Protein AF-A0A9D8GB28-F1 (afdb_monomer_lite)

Structure (mmCIF, N/CA/C/O backbone):
data_AF-A0A9D8GB28-F1
#
_entry.id   AF-A0A9D8GB28-F1
#
loop_
_atom_site.group_PDB
_atom_site.id
_atom_site.type_symbol
_atom_site.label_atom_id
_atom_site.label_alt_id
_atom_site.label_comp_id
_atom_site.label_asym_id
_atom_site.label_entity_id
_atom_site.label_seq_id
_atom_site.pdbx_PDB_ins_code
_atom_site.Cartn_x
_atom_site.Cartn_y
_atom_site.Cartn_z
_atom_site.occupancy
_atom_site.B_iso_or_equiv
_atom_site.auth_seq_id
_atom_site.auth_comp_id
_atom_site.auth_asym_id
_atom_site.auth_atom_id
_atom_site.pdbx_PDB_model_num
ATOM 1 N N . HIS A 1 1 ? 2.163 0.799 6.231 1.00 94.19 1 HIS A N 1
ATOM 2 C CA . HIS A 1 1 ? 2.666 0.619 4.860 1.00 94.19 1 HIS A CA 1
ATOM 3 C C . HIS A 1 1 ? 2.743 1.969 4.177 1.00 94.19 1 HIS A C 1
ATOM 5 O O . HIS A 1 1 ? 1.856 2.791 4.392 1.00 94.19 1 HIS A O 1
ATOM 11 N N . SER A 1 2 ? 3.802 2.196 3.410 1.00 97.19 2 SER A N 1
ATOM 12 C CA . SER A 1 2 ? 3.989 3.367 2.554 1.00 97.19 2 SER A CA 1
ATOM 13 C C . SER A 1 2 ? 3.421 3.128 1.146 1.00 97.19 2 SER A C 1
ATOM 15 O O . SER A 1 2 ? 3.088 1.999 0.778 1.00 97.19 2 SER A O 1
ATOM 17 N N . VAL A 1 3 ? 3.353 4.182 0.326 1.00 96.44 3 VAL A N 1
ATOM 18 C CA . VAL A 1 3 ? 3.071 4.041 -1.116 1.00 96.44 3 VAL A CA 1
ATOM 19 C C . VAL A 1 3 ? 4.172 3.232 -1.815 1.00 96.44 3 VAL A C 1
ATOM 21 O O . VAL A 1 3 ? 3.878 2.459 -2.723 1.00 96.44 3 VAL A O 1
ATOM 24 N N . GLY A 1 4 ? 5.424 3.347 -1.359 1.00 97.38 4 GLY A N 1
ATOM 25 C CA . GLY A 1 4 ? 6.537 2.535 -1.856 1.00 97.38 4 GLY A CA 1
ATOM 26 C C . GLY A 1 4 ? 6.326 1.040 -1.610 1.00 97.38 4 GLY A C 1
ATOM 27 O O . GLY A 1 4 ? 6.498 0.250 -2.533 1.00 97.38 4 GLY A O 1
ATOM 28 N N . ASP A 1 5 ? 5.861 0.660 -0.414 1.00 98.06 5 ASP A N 1
ATOM 29 C CA . ASP A 1 5 ? 5.582 -0.744 -0.067 1.00 98.06 5 ASP A CA 1
ATOM 30 C C . ASP A 1 5 ? 4.485 -1.329 -0.972 1.00 98.06 5 ASP A C 1
ATOM 32 O O . ASP A 1 5 ? 4.566 -2.482 -1.395 1.00 98.06 5 ASP A O 1
ATOM 36 N N . LEU A 1 6 ? 3.458 -0.524 -1.282 1.00 98.44 6 LEU A N 1
ATOM 37 C CA . LEU A 1 6 ? 2.375 -0.907 -2.192 1.00 98.44 6 LEU A CA 1
ATOM 38 C C . LEU A 1 6 ? 2.912 -1.178 -3.597 1.00 98.44 6 LEU A C 1
ATOM 40 O O . LEU A 1 6 ? 2.613 -2.222 -4.176 1.00 98.44 6 LEU A O 1
ATOM 4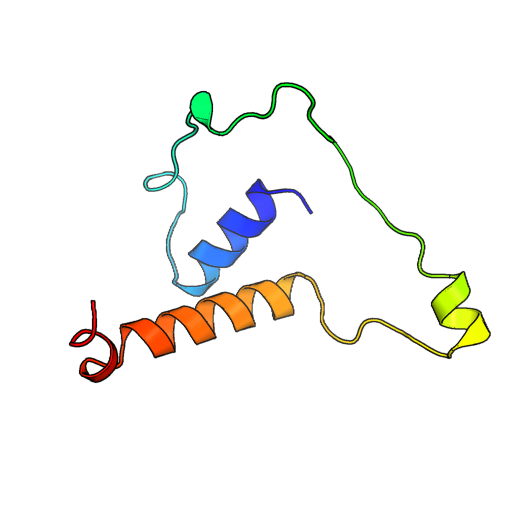4 N N . VAL A 1 7 ? 3.703 -0.244 -4.132 1.00 98.25 7 VAL A N 1
ATOM 45 C CA . VAL A 1 7 ? 4.306 -0.352 -5.466 1.00 98.25 7 VAL A CA 1
ATOM 46 C C . VAL A 1 7 ? 5.205 -1.581 -5.545 1.00 98.25 7 VAL A C 1
ATOM 48 O O . VAL A 1 7 ? 5.070 -2.385 -6.465 1.00 98.25 7 VAL A O 1
ATOM 51 N N . GLU A 1 8 ? 6.087 -1.767 -4.567 1.00 98.38 8 GLU A N 1
ATOM 52 C CA . GLU A 1 8 ? 6.994 -2.907 -4.544 1.00 98.38 8 GLU A CA 1
ATOM 53 C C . GLU A 1 8 ? 6.234 -4.236 -4.523 1.00 98.38 8 GLU A C 1
ATOM 55 O O . GLU A 1 8 ? 6.541 -5.142 -5.301 1.00 98.38 8 GLU A O 1
ATOM 60 N N . LEU A 1 9 ? 5.214 -4.354 -3.670 1.00 98.44 9 LEU A N 1
ATOM 61 C CA . LEU A 1 9 ? 4.426 -5.575 -3.579 1.00 98.44 9 LEU A CA 1
ATOM 62 C C . LEU A 1 9 ? 3.634 -5.855 -4.863 1.00 98.44 9 LEU A C 1
ATOM 64 O O . LEU A 1 9 ? 3.567 -7.007 -5.298 1.00 98.44 9 LEU A O 1
ATOM 68 N N . ALA A 1 10 ? 3.060 -4.823 -5.484 1.00 98.50 10 ALA A N 1
ATOM 69 C CA . ALA A 1 10 ? 2.304 -4.967 -6.722 1.00 98.50 10 ALA A CA 1
ATOM 70 C C . ALA A 1 10 ? 3.185 -5.493 -7.868 1.00 98.50 10 ALA A C 1
ATOM 72 O O . ALA A 1 10 ? 2.826 -6.470 -8.523 1.00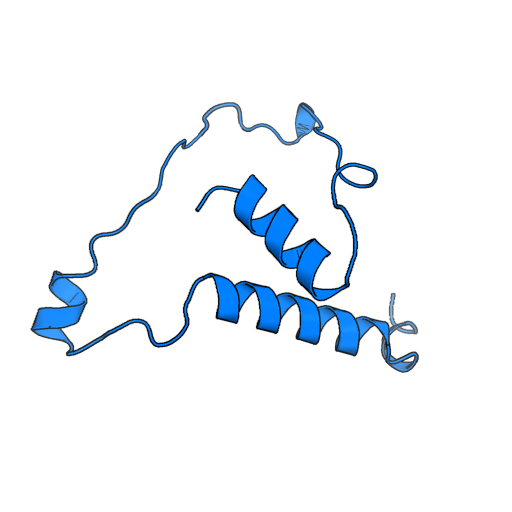 98.50 10 ALA A O 1
ATOM 73 N N . PHE A 1 11 ? 4.375 -4.916 -8.065 1.00 98.44 11 PHE A N 1
ATOM 74 C CA . PHE A 1 11 ? 5.324 -5.375 -9.089 1.00 98.44 11 PHE A CA 1
ATOM 75 C C . PHE A 1 11 ? 5.878 -6.772 -8.788 1.00 98.44 11 PHE A C 1
ATOM 77 O O . PHE A 1 11 ? 6.033 -7.594 -9.695 1.00 98.44 11 PHE A O 1
ATOM 84 N N . ARG A 1 12 ? 6.090 -7.096 -7.507 1.00 97.94 12 ARG A N 1
ATOM 85 C CA . ARG A 1 12 ? 6.500 -8.440 -7.085 1.00 97.94 12 ARG A CA 1
ATOM 86 C C . ARG A 1 12 ? 5.471 -9.509 -7.458 1.00 97.94 12 ARG A C 1
ATOM 88 O O . ARG A 1 12 ? 5.870 -10.622 -7.789 1.00 97.94 12 ARG A O 1
ATOM 95 N N . CYS A 1 13 ? 4.173 -9.187 -7.459 1.00 97.56 13 CYS A N 1
ATOM 96 C CA . CYS A 1 13 ? 3.120 -10.125 -7.873 1.00 97.56 13 CYS A CA 1
ATOM 97 C C . CYS A 1 13 ? 3.260 -10.582 -9.336 1.00 97.56 13 CYS A C 1
ATOM 99 O O . CYS A 1 13 ? 2.768 -11.653 -9.679 1.00 97.56 13 CYS A O 1
ATOM 101 N N . VAL A 1 14 ? 3.954 -9.809 -10.176 1.00 97.00 14 VAL A N 1
ATOM 102 C CA . VAL A 1 14 ? 4.220 -10.125 -11.590 1.00 97.00 14 VAL A CA 1
ATOM 103 C C . VAL A 1 14 ? 5.701 -10.383 -11.880 1.00 97.00 14 VAL A C 1
ATOM 105 O O . VAL A 1 14 ? 6.103 -10.437 -13.037 1.00 97.00 14 VAL A O 1
ATOM 108 N N . GLY A 1 15 ? 6.525 -10.556 -10.841 1.00 97.75 15 GLY A N 1
ATOM 109 C CA . GLY A 1 15 ? 7.945 -10.884 -10.988 1.00 97.75 15 GLY A CA 1
ATOM 110 C C . GLY A 1 15 ? 8.805 -9.760 -11.577 1.00 97.75 15 GLY A C 1
ATOM 111 O O . GLY A 1 15 ? 9.821 -10.047 -12.205 1.00 97.75 15 GLY A O 1
ATOM 112 N N . LEU A 1 16 ? 8.414 -8.494 -11.396 1.00 98.12 16 LEU A N 1
ATOM 113 C CA . LEU A 1 16 ? 9.133 -7.332 -11.925 1.00 98.12 16 LEU A CA 1
ATOM 114 C C . LEU A 1 16 ? 9.784 -6.502 -10.806 1.00 98.12 16 LEU A C 1
ATOM 116 O O . LEU A 1 16 ? 9.260 -6.414 -9.697 1.00 98.12 16 LEU A O 1
ATOM 120 N N . ASP A 1 17 ? 10.907 -5.846 -11.117 1.00 97.44 17 ASP A N 1
ATOM 121 C CA . ASP A 1 17 ? 11.420 -4.711 -10.333 1.00 97.44 17 ASP A CA 1
ATOM 122 C C . ASP A 1 17 ? 10.648 -3.450 -10.740 1.00 97.44 17 ASP A C 1
ATOM 124 O O . ASP A 1 17 ? 10.477 -3.195 -11.928 1.00 97.44 17 ASP A O 1
ATOM 128 N N . TRP A 1 18 ? 10.176 -2.656 -9.779 1.00 97.94 18 TRP A N 1
ATOM 129 C CA . TRP A 1 18 ? 9.384 -1.453 -10.044 1.00 97.94 18 TRP A CA 1
ATOM 130 C C . TRP A 1 18 ? 10.234 -0.250 -10.468 1.00 97.94 18 TRP A C 1
ATOM 132 O O . TRP A 1 18 ? 9.747 0.629 -11.187 1.00 97.94 18 TRP A O 1
ATOM 142 N N . ARG A 1 19 ? 11.505 -0.201 -10.046 1.00 97.31 19 ARG A N 1
ATOM 143 C CA . ARG A 1 19 ? 12.397 0.962 -10.215 1.00 97.31 19 ARG A CA 1
ATOM 144 C C . ARG A 1 19 ? 12.560 1.434 -11.668 1.00 97.31 19 ARG A C 1
ATOM 146 O O . ARG A 1 19 ? 12.606 2.644 -11.869 1.00 97.31 19 ARG A O 1
ATOM 153 N N . PRO A 1 20 ? 12.611 0.553 -12.688 1.00 98.06 20 PRO A N 1
ATOM 154 C CA . PRO A 1 20 ? 12.706 0.984 -14.085 1.00 98.06 20 PRO A CA 1
ATOM 155 C C . PRO A 1 20 ? 11.426 1.636 -14.633 1.00 98.06 20 PRO A C 1
ATOM 157 O O . PRO A 1 20 ? 11.483 2.337 -15.643 1.00 98.06 20 PRO A O 1
ATOM 160 N N . TYR A 1 21 ? 10.272 1.392 -14.005 1.00 97.69 21 TYR A N 1
ATOM 161 C CA . TYR A 1 21 ? 8.956 1.738 -14.555 1.00 97.69 21 TYR A CA 1
ATOM 162 C C . TYR A 1 21 ? 8.321 2.951 -13.874 1.00 97.69 21 TYR A C 1
ATOM 164 O O . TYR A 1 21 ? 7.601 3.714 -14.518 1.00 97.69 21 TYR A O 1
ATOM 172 N N . VAL A 1 22 ? 8.570 3.139 -12.579 1.00 97.56 22 VAL A N 1
ATOM 173 C CA . VAL A 1 22 ? 7.937 4.204 -11.792 1.00 97.56 22 VAL A CA 1
ATOM 174 C C . VAL A 1 22 ? 8.781 5.471 -11.826 1.00 97.56 22 VAL A C 1
ATOM 176 O O . VAL A 1 22 ? 9.996 5.443 -11.648 1.00 97.56 22 VAL A O 1
ATOM 179 N N . LYS A 1 23 ? 8.112 6.608 -12.019 1.00 97.06 23 LYS A N 1
ATOM 180 C CA . LYS A 1 23 ? 8.713 7.943 -11.990 1.00 97.06 23 LYS A CA 1
ATOM 181 C C . LYS A 1 23 ? 7.897 8.839 -11.069 1.00 97.06 23 LYS A C 1
ATOM 183 O O . LYS A 1 23 ? 6.679 8.697 -10.994 1.00 97.06 23 LYS A O 1
ATOM 188 N N . ILE A 1 24 ? 8.570 9.766 -10.397 1.00 95.94 24 ILE A N 1
ATOM 189 C CA . ILE A 1 24 ? 7.909 10.795 -9.593 1.00 95.94 24 ILE A CA 1
ATOM 190 C C . ILE A 1 24 ? 7.608 11.997 -10.487 1.00 95.94 24 ILE A C 1
ATOM 192 O O . ILE A 1 24 ? 8.500 12.509 -11.162 1.00 95.94 24 ILE A O 1
ATOM 196 N N . ASP A 1 25 ? 6.356 12.445 -10.480 1.00 96.31 25 ASP A N 1
ATOM 197 C CA . ASP A 1 25 ? 5.911 13.656 -11.166 1.00 96.31 25 ASP A CA 1
ATOM 198 C C . ASP A 1 25 ? 5.450 14.680 -10.126 1.00 96.31 25 ASP A C 1
ATOM 200 O O . ASP A 1 25 ? 4.501 14.433 -9.381 1.00 96.31 25 ASP A O 1
ATOM 204 N N . ALA A 1 26 ? 6.110 15.840 -10.086 1.00 94.56 26 ALA A N 1
ATOM 205 C CA . ALA A 1 26 ? 5.801 16.911 -9.139 1.00 94.56 26 ALA A CA 1
ATOM 206 C C . ALA A 1 26 ? 4.355 17.421 -9.261 1.00 94.56 26 ALA A C 1
ATOM 208 O O . ALA A 1 26 ? 3.802 17.930 -8.291 1.00 94.56 26 ALA A O 1
ATOM 209 N N . ARG A 1 27 ? 3.713 17.248 -10.424 1.00 96.00 27 ARG A N 1
ATOM 210 C CA . ARG A 1 27 ? 2.311 17.639 -10.648 1.00 96.00 27 ARG A CA 1
ATOM 211 C C . ARG A 1 27 ? 1.312 16.769 -9.884 1.00 96.00 27 ARG A C 1
ATOM 213 O O . ARG A 1 27 ? 0.165 17.173 -9.733 1.00 96.00 27 ARG A O 1
ATOM 220 N N . LEU A 1 28 ? 1.725 15.578 -9.444 1.00 95.25 28 LEU A N 1
ATOM 221 C CA . LEU A 1 28 ? 0.899 14.667 -8.647 1.00 95.25 28 LEU A CA 1
ATOM 222 C C . LEU A 1 28 ? 1.044 14.907 -7.136 1.00 95.25 28 LEU A C 1
ATOM 224 O O . LEU A 1 28 ? 0.280 14.333 -6.363 1.00 95.25 28 LEU A O 1
ATOM 228 N N . ALA A 1 29 ? 2.000 15.742 -6.711 1.00 93.81 29 ALA A N 1
ATOM 229 C CA . ALA A 1 29 ? 2.146 16.132 -5.313 1.00 93.81 29 ALA A CA 1
ATOM 230 C C . ALA A 1 29 ? 1.027 17.103 -4.913 1.00 93.81 29 ALA A C 1
ATOM 232 O O . ALA A 1 29 ? 0.675 18.010 -5.674 1.00 93.81 29 ALA A O 1
ATOM 233 N N . ARG A 1 30 ? 0.458 16.930 -3.714 1.00 95.00 30 ARG A N 1
ATOM 234 C CA . ARG A 1 30 ? -0.613 17.812 -3.242 1.00 95.00 30 ARG A CA 1
ATOM 235 C C . ARG A 1 30 ? -0.018 19.010 -2.496 1.00 95.00 30 ARG A C 1
ATOM 237 O O . ARG A 1 30 ? 0.931 18.836 -1.738 1.00 95.00 30 ARG A O 1
ATOM 244 N N . PRO A 1 31 ? -0.592 20.221 -2.643 1.00 91.56 31 PRO A N 1
ATOM 245 C CA . PRO A 1 31 ? -0.135 21.400 -1.899 1.00 91.56 31 PRO A CA 1
ATOM 246 C C . PRO A 1 31 ? -0.218 21.246 -0.373 1.00 91.56 31 PRO A C 1
ATOM 248 O O . PRO A 1 31 ? 0.557 21.861 0.351 1.00 91.56 31 PRO A O 1
ATOM 251 N N . ALA A 1 32 ? -1.163 20.434 0.107 1.00 90.56 32 ALA A N 1
ATOM 252 C CA . ALA A 1 32 ? -1.292 20.040 1.503 1.00 90.56 32 ALA A CA 1
ATOM 253 C C . ALA A 1 32 ? -1.305 18.511 1.569 1.00 90.56 32 ALA A C 1
ATOM 255 O O . ALA A 1 32 ? -2.298 17.872 1.204 1.00 90.56 32 ALA A O 1
ATOM 256 N N . GLU A 1 33 ? -0.179 17.937 1.978 1.00 89.44 33 GLU A N 1
ATOM 257 C CA . GLU A 1 33 ? -0.002 16.492 2.059 1.00 89.44 33 GLU A CA 1
ATOM 258 C C . GLU A 1 33 ? -0.463 15.965 3.422 1.00 89.44 33 GLU A C 1
ATOM 260 O O . GLU A 1 33 ? -0.432 16.666 4.434 1.00 89.44 33 GLU A O 1
ATOM 265 N N . VAL A 1 34 ? -0.920 14.715 3.436 1.00 91.62 34 VAL A N 1
ATOM 266 C CA . VAL A 1 34 ? -1.217 13.996 4.674 1.00 91.62 34 VAL A CA 1
ATOM 267 C C . VAL A 1 34 ? -0.219 12.858 4.774 1.00 91.62 34 VAL A C 1
ATOM 269 O O . VAL A 1 34 ? -0.358 11.857 4.074 1.00 91.62 34 VAL A O 1
ATOM 272 N N . ASP A 1 35 ? 0.775 13.018 5.644 1.00 89.00 35 ASP A N 1
ATOM 273 C CA . ASP A 1 35 ? 1.917 12.101 5.708 1.00 89.00 35 ASP A CA 1
ATOM 274 C C . ASP A 1 35 ? 1.536 10.709 6.225 1.00 89.00 35 ASP A C 1
ATOM 276 O O . ASP A 1 35 ? 2.089 9.698 5.789 1.00 89.00 35 ASP A O 1
ATOM 280 N N . LEU A 1 36 ? 0.590 10.639 7.170 1.00 94.50 36 LEU A N 1
ATOM 281 C CA . LEU A 1 36 ? 0.239 9.393 7.839 1.00 94.50 36 LEU A CA 1
ATOM 282 C C . LEU A 1 36 ? -1.242 9.320 8.203 1.00 94.50 36 LEU A C 1
ATOM 284 O O . LEU A 1 36 ? -1.800 10.221 8.825 1.00 94.50 36 LEU A O 1
ATOM 288 N N . LEU A 1 37 ? -1.854 8.184 7.872 1.00 96.25 37 LEU A N 1
ATOM 289 C CA . LEU A 1 37 ? -3.211 7.832 8.274 1.00 96.25 37 LEU A CA 1
ATOM 290 C C . LEU A 1 37 ? -3.205 6.437 8.896 1.00 96.25 37 LEU A C 1
ATOM 292 O O . LEU A 1 37 ? -3.060 5.433 8.201 1.00 96.25 37 LEU A O 1
ATOM 296 N N . ILE A 1 38 ? -3.374 6.382 10.217 1.00 96.56 38 ILE A N 1
ATOM 297 C CA . ILE A 1 38 ? -3.509 5.138 10.981 1.00 96.56 38 ILE A CA 1
ATOM 298 C C . ILE A 1 38 ? -4.792 5.236 11.800 1.00 96.56 38 ILE A C 1
ATOM 300 O O . ILE A 1 38 ? -4.888 6.034 12.729 1.00 96.56 38 ILE A O 1
ATOM 304 N N . GLY A 1 39 ? -5.792 4.437 11.432 1.00 96.25 39 GLY A N 1
ATOM 305 C CA . GLY A 1 39 ? -7.053 4.361 12.163 1.00 96.25 39 GLY A CA 1
ATOM 306 C C . GLY A 1 39 ? -6.982 3.367 13.320 1.00 96.25 39 GLY A C 1
ATOM 307 O O . GLY A 1 39 ? -6.482 2.255 13.153 1.00 96.25 39 GLY A O 1
ATOM 308 N N . ASP A 1 40 ? -7.549 3.736 14.467 1.00 97.50 40 ASP A N 1
ATOM 309 C CA . ASP A 1 40 ? -7.808 2.811 15.571 1.00 97.50 40 ASP A CA 1
ATOM 310 C C . ASP A 1 40 ? -9.230 2.235 15.454 1.00 97.50 40 ASP A C 1
ATOM 312 O O . ASP A 1 40 ? -10.235 2.923 15.652 1.00 97.50 40 ASP A O 1
ATOM 316 N N . ALA A 1 41 ? -9.321 0.944 15.130 1.00 97.25 41 ALA A N 1
ATOM 317 C CA . ALA A 1 41 ? -10.587 0.231 14.988 1.00 97.25 41 ALA A CA 1
ATOM 318 C C . ALA A 1 41 ? -11.101 -0.399 16.299 1.00 97.25 41 ALA A C 1
ATOM 320 O O . ALA A 1 41 ? -12.075 -1.157 16.265 1.00 97.25 41 ALA A O 1
ATOM 321 N N . THR A 1 42 ? -10.501 -0.092 17.457 1.00 98.19 42 THR A N 1
ATOM 322 C CA . THR A 1 42 ? -10.858 -0.683 18.761 1.00 98.19 42 THR A CA 1
ATOM 323 C C . THR A 1 42 ? -12.351 -0.555 19.068 1.00 98.19 42 THR A C 1
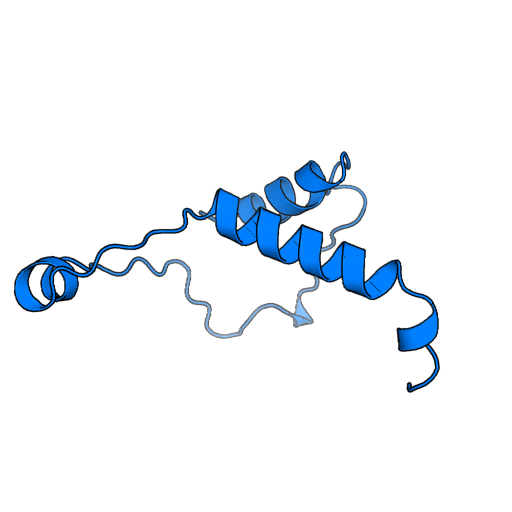ATOM 325 O O . THR A 1 42 ? -12.987 -1.524 19.487 1.00 98.19 42 THR A O 1
ATOM 328 N N . LYS A 1 43 ? -12.961 0.602 18.776 1.00 98.19 43 LYS A N 1
ATOM 329 C CA . LYS A 1 43 ? -14.402 0.821 18.991 1.00 98.19 43 LYS A CA 1
ATOM 330 C C . LYS A 1 43 ? -15.269 -0.114 18.142 1.00 98.19 43 LYS A C 1
ATOM 332 O O . LYS A 1 43 ? -16.220 -0.700 18.660 1.00 98.19 43 LYS A O 1
ATOM 337 N N . ALA A 1 44 ? -14.950 -0.262 16.855 1.00 98.31 44 ALA A N 1
ATOM 338 C CA . ALA A 1 44 ? -15.669 -1.164 15.954 1.00 98.31 44 ALA A CA 1
ATOM 339 C C . ALA A 1 44 ? -15.500 -2.623 16.393 1.00 98.31 44 ALA A C 1
ATOM 341 O O . ALA A 1 44 ? -16.468 -3.384 16.402 1.00 98.31 44 ALA A O 1
ATOM 342 N N . HIS A 1 45 ? -14.298 -2.988 16.844 1.00 97.88 45 HIS A N 1
ATOM 343 C CA . HIS A 1 45 ? -14.034 -4.317 17.368 1.00 97.88 45 HIS A CA 1
ATOM 344 C C . HIS A 1 45 ? -14.896 -4.643 18.594 1.00 97.88 45 HIS A C 1
ATOM 346 O O . HIS A 1 45 ? -15.591 -5.656 18.607 1.00 97.88 45 HIS A O 1
ATOM 352 N N . GLN A 1 46 ? -14.910 -3.760 19.594 1.00 98.50 46 GLN A N 1
ATOM 353 C CA . GLN A 1 46 ? -15.631 -3.986 20.848 1.00 98.50 46 GLN A CA 1
ATOM 354 C C . GLN A 1 46 ? -17.153 -3.949 20.688 1.00 98.50 46 GLN A C 1
ATOM 356 O O . GLN A 1 46 ? -17.859 -4.712 21.340 1.00 98.50 46 GLN A O 1
ATOM 361 N N . LYS A 1 47 ? -17.676 -3.033 19.863 1.00 98.44 47 LYS A N 1
ATOM 362 C CA . LYS A 1 47 ? -19.126 -2.804 19.759 1.00 98.44 47 LYS A CA 1
ATOM 363 C C . LYS A 1 47 ? -19.801 -3.661 18.701 1.00 98.44 47 LYS A C 1
ATOM 365 O O . LYS A 1 47 ? -20.975 -3.973 18.854 1.00 98.44 47 LYS A O 1
ATOM 370 N N . LEU A 1 48 ? -19.082 -4.014 17.638 1.00 98.31 48 LEU A N 1
ATOM 371 C CA . LEU A 1 48 ? -19.649 -4.711 16.483 1.00 98.31 48 LEU A CA 1
ATOM 372 C C . LEU A 1 48 ? -19.066 -6.118 16.305 1.00 98.31 48 LEU A C 1
ATOM 374 O O . LEU A 1 48 ? -19.468 -6.827 15.388 1.00 98.31 48 LEU A O 1
ATOM 378 N N . GLY A 1 49 ? -18.067 -6.506 17.107 1.00 97.69 49 GLY A N 1
ATOM 379 C CA . GLY A 1 49 ? -17.288 -7.724 16.870 1.00 97.69 49 GLY A CA 1
ATOM 380 C C . GLY A 1 49 ? -16.478 -7.675 15.570 1.00 97.69 49 GLY A C 1
ATOM 381 O O . GLY A 1 49 ? -15.930 -8.690 15.139 1.00 97.69 49 GLY A O 1
ATOM 382 N N . TRP A 1 50 ? -16.400 -6.510 14.920 1.00 98.25 50 TRP A N 1
ATOM 383 C CA . TRP A 1 50 ? -15.800 -6.371 13.601 1.00 98.25 50 TRP A CA 1
ATOM 384 C C . TRP A 1 50 ? -14.278 -6.526 13.676 1.00 98.25 50 TRP A C 1
ATOM 386 O O . TRP A 1 50 ? -13.625 -6.007 14.584 1.00 98.25 50 TRP A O 1
ATOM 396 N N . ARG A 1 51 ? -13.703 -7.250 12.713 1.00 97.44 51 ARG A N 1
ATOM 397 C CA . ARG A 1 51 ? -12.254 -7.371 12.508 1.00 97.44 51 ARG A CA 1
ATOM 398 C C . ARG A 1 51 ? -11.955 -7.384 11.006 1.00 97.44 51 ARG A C 1
ATOM 400 O O . ARG A 1 51 ? -12.713 -8.026 10.268 1.00 97.44 51 ARG A O 1
ATOM 407 N N . PRO A 1 52 ? -10.872 -6.732 10.543 1.00 96.94 52 PRO A N 1
ATOM 408 C CA . PRO A 1 52 ? -10.442 -6.861 9.157 1.00 96.94 52 PRO A CA 1
ATOM 409 C C . PRO A 1 52 ? -10.073 -8.323 8.881 1.00 96.94 52 PRO A C 1
ATOM 411 O O . PRO A 1 52 ? -9.397 -8.964 9.683 1.00 96.94 52 PRO A O 1
ATOM 414 N N . ARG A 1 53 ? -10.556 -8.860 7.758 1.00 97.69 53 ARG A N 1
ATOM 415 C CA . ARG A 1 53 ? -10.304 -10.254 7.343 1.00 97.69 53 ARG A CA 1
ATOM 416 C C . ARG A 1 53 ? -9.230 -10.380 6.266 1.00 97.69 53 ARG A C 1
ATOM 418 O O . ARG A 1 53 ? -8.797 -11.486 5.976 1.00 97.69 53 ARG A O 1
ATOM 425 N N . VAL A 1 54 ? -8.855 -9.258 5.665 1.00 97.69 54 VAL A N 1
ATOM 426 C CA . VAL A 1 54 ? -7.937 -9.173 4.532 1.00 97.69 54 VAL A CA 1
ATOM 427 C C . VAL A 1 54 ? -6.747 -8.333 4.971 1.00 97.69 54 VAL A C 1
ATOM 429 O O . VAL A 1 54 ? -6.939 -7.222 5.471 1.00 97.69 54 VAL A O 1
ATOM 432 N N . THR A 1 55 ? -5.536 -8.867 4.820 1.00 98.12 55 THR A N 1
ATOM 433 C CA . THR A 1 55 ? -4.302 -8.118 5.093 1.00 98.12 55 THR A CA 1
ATOM 434 C C . THR A 1 55 ? -3.985 -7.154 3.955 1.00 98.12 55 THR A C 1
ATOM 436 O O . THR A 1 55 ? -4.534 -7.254 2.856 1.00 98.12 55 THR A O 1
ATOM 439 N N . PHE A 1 56 ? -3.061 -6.228 4.201 1.00 98.06 56 PHE A N 1
ATOM 440 C CA . PHE A 1 56 ? -2.549 -5.342 3.161 1.00 98.06 56 PHE A CA 1
ATOM 441 C C . PHE A 1 56 ? -2.029 -6.133 1.952 1.00 98.06 56 PHE A C 1
ATOM 443 O O . PHE A 1 56 ? -2.383 -5.834 0.813 1.00 98.06 56 PHE A O 1
ATOM 450 N N . GLU A 1 57 ? -1.261 -7.197 2.194 1.00 98.19 57 GLU A N 1
ATOM 451 C CA . GLU A 1 57 ? -0.649 -7.982 1.129 1.00 98.19 57 GLU A CA 1
ATOM 452 C C . GLU A 1 57 ? -1.674 -8.756 0.304 1.00 98.19 57 GLU A C 1
ATOM 454 O O . GLU A 1 57 ? -1.583 -8.807 -0.924 1.00 98.19 57 GLU A O 1
ATOM 459 N N . GLN A 1 58 ? -2.667 -9.341 0.979 1.00 98.38 58 GLN A N 1
ATOM 460 C CA . GLN A 1 58 ? -3.769 -10.034 0.319 1.00 98.38 58 GLN A CA 1
ATOM 461 C C . GLN A 1 58 ? -4.575 -9.072 -0.553 1.00 98.38 58 GLN A C 1
ATOM 463 O O . GLN A 1 58 ? -4.906 -9.413 -1.686 1.00 98.38 58 GLN A O 1
ATOM 468 N N . LEU A 1 59 ? -4.856 -7.864 -0.052 1.00 98.56 59 LEU A N 1
ATOM 469 C CA . LEU A 1 59 ? -5.580 -6.845 -0.806 1.00 98.56 59 LEU A CA 1
ATOM 470 C C . LEU A 1 59 ? -4.832 -6.449 -2.083 1.00 98.56 59 LEU A C 1
ATOM 472 O O . LEU A 1 59 ? -5.422 -6.482 -3.160 1.00 98.56 59 LEU A O 1
ATOM 476 N N . VAL A 1 60 ? -3.540 -6.129 -1.978 1.00 98.56 60 VAL A N 1
ATOM 477 C CA . VAL A 1 60 ? -2.723 -5.746 -3.141 1.00 98.56 60 VAL A CA 1
ATOM 478 C C . VAL A 1 60 ? -2.671 -6.876 -4.171 1.00 98.56 60 VAL A C 1
ATOM 480 O O . VAL A 1 60 ? -2.871 -6.622 -5.357 1.00 98.56 60 VAL A O 1
ATOM 483 N N . ARG A 1 61 ? -2.478 -8.129 -3.737 1.00 98.38 61 ARG A N 1
ATOM 484 C CA . ARG A 1 61 ? -2.481 -9.286 -4.644 1.00 98.38 61 ARG A CA 1
ATOM 485 C C . ARG A 1 61 ? -3.814 -9.435 -5.382 1.00 98.38 61 ARG A C 1
ATOM 487 O O . ARG A 1 61 ? -3.802 -9.559 -6.603 1.00 98.38 61 ARG A O 1
ATOM 494 N N . MET A 1 62 ? -4.943 -9.366 -4.669 1.00 98.31 62 MET A N 1
ATOM 495 C CA . MET A 1 62 ? -6.275 -9.460 -5.286 1.00 98.31 62 MET A CA 1
ATOM 496 C C . MET A 1 62 ? -6.502 -8.366 -6.335 1.00 98.31 62 MET A C 1
ATOM 498 O O . MET A 1 62 ? -7.081 -8.633 -7.386 1.00 98.31 62 MET A O 1
ATOM 502 N N . MET A 1 63 ? -6.036 -7.140 -6.070 1.00 98.31 63 MET A N 1
ATOM 503 C CA . MET A 1 63 ? -6.144 -6.032 -7.022 1.00 98.31 63 MET A CA 1
ATOM 504 C C . MET A 1 63 ? -5.330 -6.294 -8.297 1.00 98.31 63 MET A C 1
ATOM 506 O O . MET A 1 63 ? -5.861 -6.141 -9.395 1.00 98.31 63 MET A O 1
ATOM 510 N N . VAL A 1 64 ? -4.074 -6.740 -8.166 1.00 98.19 64 VAL A N 1
ATOM 511 C CA . VAL A 1 64 ? -3.212 -7.044 -9.323 1.00 98.19 64 VAL A CA 1
ATOM 512 C C . VAL A 1 64 ? -3.777 -8.199 -10.148 1.00 98.19 64 VAL A C 1
ATOM 514 O O . VAL A 1 64 ? -3.839 -8.104 -11.371 1.00 98.19 64 VAL A O 1
ATOM 517 N N . GLU A 1 65 ? -4.226 -9.276 -9.502 1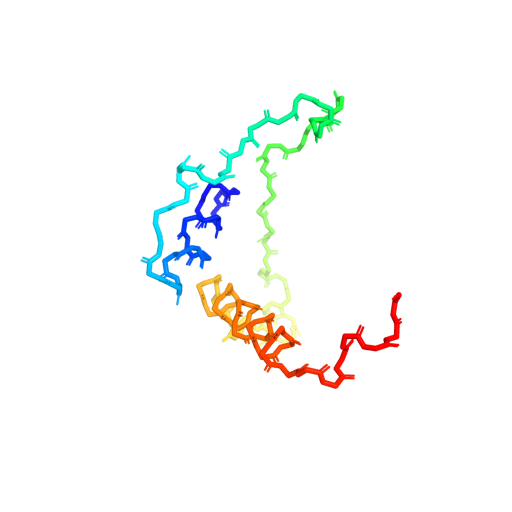.00 97.50 65 GLU A N 1
ATOM 518 C CA . GLU A 1 65 ? -4.836 -10.421 -10.186 1.00 97.50 65 GLU A CA 1
ATOM 519 C C . GLU A 1 65 ? -6.083 -10.012 -10.980 1.00 97.50 65 GLU A C 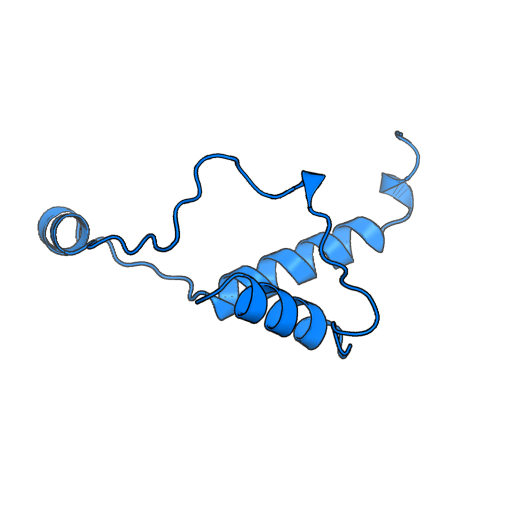1
ATOM 521 O O . GLU A 1 65 ? -6.239 -10.419 -12.134 1.00 97.50 65 GLU A O 1
ATOM 526 N N . ALA A 1 66 ? -6.940 -9.166 -10.401 1.00 97.25 66 ALA A N 1
ATOM 527 C CA . ALA A 1 66 ? -8.125 -8.652 -11.080 1.00 97.25 66 ALA A CA 1
ATOM 528 C C . ALA A 1 66 ? -7.766 -7.800 -12.311 1.00 97.25 66 ALA A C 1
ATOM 530 O O . ALA A 1 66 ? -8.371 -7.972 -13.374 1.00 97.25 66 ALA A O 1
ATOM 531 N N . ASP A 1 67 ? -6.763 -6.923 -12.207 1.00 97.06 67 ASP A N 1
ATOM 532 C CA . ASP A 1 67 ? -6.304 -6.122 -13.346 1.00 97.06 67 ASP A CA 1
ATOM 533 C C . ASP A 1 67 ? -5.670 -6.999 -14.438 1.00 97.06 67 ASP A C 1
ATOM 535 O O . ASP A 1 67 ? -5.979 -6.831 -15.619 1.00 97.06 67 ASP A O 1
ATOM 539 N N . LEU A 1 68 ? -4.866 -8.004 -14.077 1.00 96.00 68 LEU A N 1
ATOM 540 C CA . LEU A 1 68 ? -4.314 -8.962 -15.043 1.00 96.00 68 LEU A CA 1
ATOM 541 C C . LEU A 1 68 ? -5.415 -9.713 -15.797 1.00 96.00 68 LEU A C 1
ATOM 543 O O . LEU A 1 68 ? -5.346 -9.829 -17.023 1.00 96.00 68 LEU A O 1
ATOM 547 N N . GLN A 1 69 ? -6.449 -10.188 -15.097 1.00 95.19 69 GLN A N 1
ATOM 548 C CA . GLN A 1 69 ? -7.603 -10.840 -15.726 1.00 95.19 69 GLN A CA 1
ATOM 549 C C . GLN A 1 69 ? -8.326 -9.890 -16.685 1.00 95.19 69 GLN A C 1
ATOM 551 O O . GLN A 1 69 ? -8.664 -10.272 -17.808 1.00 95.19 69 GLN A O 1
ATOM 556 N N . ARG A 1 70 ? -8.512 -8.631 -16.274 1.00 94.06 70 ARG A N 1
ATOM 557 C CA . ARG A 1 70 ? -9.154 -7.596 -17.088 1.00 94.06 70 ARG A CA 1
ATOM 558 C C . ARG A 1 70 ? -8.398 -7.321 -18.387 1.00 94.06 70 ARG A C 1
ATOM 560 O O . ARG A 1 70 ? -9.038 -7.147 -19.422 1.00 94.06 70 ARG A O 1
ATOM 567 N N . PHE A 1 71 ? -7.066 -7.276 -18.348 1.00 91.31 71 PHE A N 1
ATOM 568 C CA . PHE A 1 71 ? -6.239 -7.000 -19.528 1.00 91.31 71 PHE A CA 1
ATOM 569 C C . PHE A 1 71 ? -5.934 -8.238 -20.380 1.00 91.31 71 PHE A C 1
ATOM 571 O O . PHE A 1 71 ? -5.633 -8.092 -21.564 1.00 91.31 71 PHE A O 1
ATOM 578 N N . SER A 1 72 ? -6.054 -9.445 -19.822 1.00 87.12 72 SER A N 1
ATOM 579 C CA . SER A 1 72 ? -5.833 -10.698 -20.558 1.00 87.12 72 SER A CA 1
ATOM 580 C C . SER A 1 72 ? -7.014 -11.093 -21.452 1.00 87.12 72 SER A C 1
ATOM 582 O O . SER A 1 72 ? -6.842 -11.929 -22.336 1.00 87.12 72 SER A O 1
ATOM 584 N N . ASN A 1 73 ? -8.204 -10.506 -21.259 1.00 76.94 73 ASN A N 1
ATOM 585 C CA . ASN A 1 73 ? -9.391 -10.841 -22.045 1.00 76.94 73 ASN A CA 1
ATOM 586 C C . ASN A 1 73 ? -9.609 -9.841 -23.210 1.00 76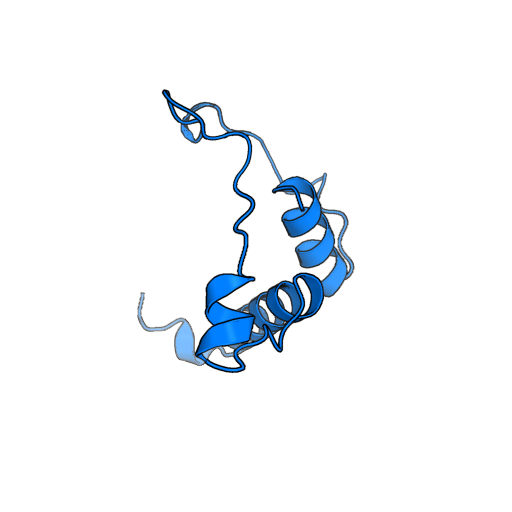.94 73 ASN A C 1
ATOM 588 O O . ASN A 1 73 ? -10.029 -8.703 -22.972 1.00 76.94 73 ASN A O 1
ATOM 592 N N . PRO A 1 74 ? -9.364 -10.226 -24.481 1.00 57.75 74 PRO A N 1
ATOM 593 C CA . PRO A 1 74 ? -9.393 -9.306 -25.626 1.00 57.75 74 PRO A CA 1
ATOM 594 C C . PRO A 1 74 ? -10.769 -8.675 -25.902 1.00 57.75 74 PRO A C 1
ATOM 596 O O . PRO A 1 74 ? -10.837 -7.599 -26.494 1.00 57.75 74 PRO A O 1
ATOM 599 N N . THR A 1 75 ? -11.864 -9.270 -25.422 1.00 58.19 75 THR A N 1
ATOM 600 C CA . THR A 1 75 ? -13.236 -8.770 -25.628 1.00 58.19 75 THR A CA 1
ATOM 601 C C . THR A 1 75 ? -13.539 -7.468 -24.874 1.00 58.19 75 THR A C 1
ATOM 603 O O . THR A 1 75 ? -14.466 -6.751 -25.236 1.00 58.19 75 THR A O 1
ATOM 606 N N . ALA A 1 76 ? -12.752 -7.111 -23.850 1.00 55.34 76 ALA A N 1
ATOM 607 C CA . ALA A 1 76 ? -12.914 -5.855 -23.108 1.00 55.34 76 ALA A CA 1
ATOM 608 C C . ALA A 1 76 ? -12.288 -4.635 -23.818 1.00 55.34 76 ALA A C 1
ATOM 610 O O . ALA A 1 76 ? -12.510 -3.496 -23.403 1.00 55.34 76 ALA A O 1
ATOM 611 N N . ARG A 1 77 ? -11.497 -4.857 -24.879 1.00 53.00 77 ARG A N 1
ATOM 612 C CA . ARG A 1 77 ? -10.722 -3.809 -25.563 1.00 53.00 77 ARG A CA 1
ATOM 613 C C . ARG A 1 77 ? -11.521 -3.052 -26.634 1.00 53.00 77 ARG A C 1
ATOM 615 O O . ARG A 1 77 ? -11.099 -1.977 -27.033 1.00 53.00 77 ARG A O 1
ATOM 622 N N . THR A 1 78 ? -12.672 -3.570 -27.066 1.00 50.12 78 THR A N 1
ATOM 623 C CA . THR A 1 78 ? -13.456 -3.030 -28.199 1.00 50.12 78 THR A CA 1
ATOM 624 C C . THR A 1 78 ? -14.407 -1.877 -27.827 1.00 50.12 78 THR A C 1
ATOM 626 O O . THR A 1 78 ? -15.098 -1.361 -28.696 1.00 50.12 78 THR A O 1
ATOM 629 N N . LEU A 1 79 ? -14.461 -1.437 -26.562 1.00 46.03 79 LEU A N 1
ATOM 630 C CA . LEU A 1 79 ? -15.402 -0.398 -26.096 1.00 46.03 79 LEU A CA 1
ATOM 631 C C . LEU A 1 79 ? -14.726 0.864 -25.518 1.00 46.03 79 LEU A C 1
ATOM 633 O O . LEU A 1 79 ? -15.252 1.463 -24.579 1.00 46.03 79 LEU A O 1
ATOM 637 N N . ARG A 1 80 ? -13.568 1.283 -26.041 1.00 41.00 80 ARG A N 1
ATOM 638 C CA . ARG A 1 80 ? -12.963 2.588 -25.716 1.00 41.00 80 ARG A CA 1
ATOM 639 C C . ARG A 1 80 ? -12.413 3.286 -26.943 1.00 41.00 80 ARG A C 1
ATOM 641 O O . ARG A 1 80 ? -11.823 2.576 -27.784 1.00 41.00 80 ARG A O 1
#

Sequence (80 aa):
HSVGDLVELAFRCVGLDWRPYVKIDARLARPAEVDLLIGDATKAHQKLGWRPRVTFEQLVRMMVEADLQRFSNPTARTLR

Secondary structure (DSSP, 8-state):
--HHHHHHHHHHTTT--STTT----GGGS-SS---------HHHHHHH-----S-HHHHHHHHHHHHHHHHH-GGGGGG-

Foldseek 3Di:
DDPVVLQCLLQVLVPDDNVVPDDDDPVPDDPDDDPDDDDDCVVCCVPVVDDDPADPSRVSNVVSVVVCVCVVDVVNVPPD

pLDDT: mean 92.41, std 13.15, range [41.0, 98.56]

Radius of gyration: 17.36 Å; chains: 1; bounding box: 32×32×49 Å